Protein AF-A0A4R4XBJ5-F1 (afdb_monomer_lite)

Foldseek 3Di:
DPPPDFDFDDPVVLLVVLQQVQVVQCVVDPDNVRGGHSVNQVPWTWTDDPQWIWTDDPPQDQWIWIDHPVGIDIGGVVVDPPVRVVVVPDDDD

pLDDT: mean 84.65, std 12.22, range [35.19, 94.81]

Radius of gyration: 13.15 Å; chains: 1; bounding box: 23×31×37 Å

Organism: NCBI:txid2530375

Secondary structure (DSSP, 8-state):
----PPEEPPHHHHHHHHHHHHHHHHHHSSSGGG---TTTTTTS-EEEETTEEEE--TTT-S-EEEE-SS-EEEE-TTTS-HHHHHHHHSPP-

Structure (mmCIF, N/CA/C/O backbone):
data_AF-A0A4R4XBJ5-F1
#
_entry.id   AF-A0A4R4XBJ5-F1
#
loop_
_atom_site.group_PDB
_atom_site.id
_atom_site.type_symbol
_atom_site.label_atom_id
_atom_site.label_alt_id
_atom_site.label_comp_id
_atom_site.label_asym_id
_atom_site.label_entity_id
_atom_site.label_seq_id
_atom_site.pdbx_PDB_ins_code
_atom_site.Cartn_x
_atom_site.Cartn_y
_atom_site.Cartn_z
_atom_site.occupancy
_atom_site.B_iso_or_equiv
_atom_site.auth_seq_id
_atom_site.auth_comp_id
_atom_site.auth_asym_id
_atom_site.auth_atom_id
_atom_site.pdbx_PDB_model_num
ATOM 1 N N . MET A 1 1 ? 12.398 -15.006 20.472 1.00 35.19 1 MET A N 1
ATOM 2 C CA . MET A 1 1 ? 11.629 -13.984 19.738 1.00 35.19 1 MET A CA 1
ATOM 3 C C . MET A 1 1 ? 11.668 -14.407 18.289 1.00 35.19 1 MET A C 1
ATOM 5 O O . MET A 1 1 ? 12.763 -14.614 17.786 1.00 35.19 1 MET A O 1
ATOM 9 N N . THR A 1 2 ? 10.523 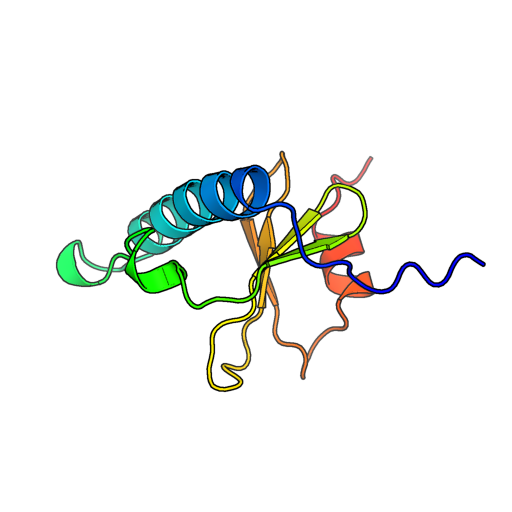-14.714 17.686 1.00 41.0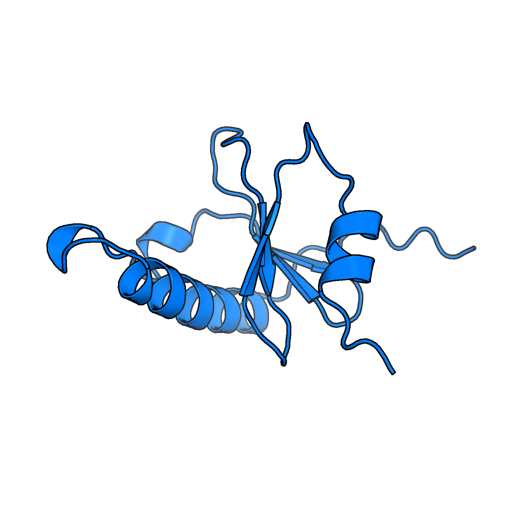3 2 THR A N 1
ATOM 10 C CA . THR A 1 2 ? 10.464 -15.082 16.269 1.00 41.03 2 THR A CA 1
ATOM 11 C C . THR A 1 2 ? 10.759 -13.836 15.451 1.00 41.03 2 THR A C 1
ATOM 13 O O . THR A 1 2 ? 9.947 -12.920 15.398 1.00 41.03 2 THR A O 1
ATOM 16 N N . ASP A 1 3 ? 11.955 -13.814 14.875 1.00 44.75 3 ASP A N 1
ATOM 17 C CA . ASP A 1 3 ? 12.393 -12.899 13.828 1.00 44.75 3 ASP A CA 1
ATOM 18 C C . ASP A 1 3 ? 11.528 -13.182 12.588 1.00 44.75 3 ASP A C 1
ATOM 20 O O . ASP A 1 3 ? 11.873 -13.991 11.726 1.00 44.75 3 ASP A O 1
ATOM 24 N N . GLN A 1 4 ? 10.295 -12.667 12.571 1.00 54.44 4 GLN A N 1
ATOM 25 C CA . GLN A 1 4 ? 9.429 -12.787 11.404 1.00 54.44 4 GLN A CA 1
ATOM 26 C C . GLN A 1 4 ? 9.917 -11.785 10.365 1.00 54.44 4 GLN A C 1
ATOM 28 O O . GLN A 1 4 ? 9.369 -10.697 10.211 1.00 54.44 4 GLN A O 1
ATOM 33 N N . GLN A 1 5 ? 10.978 -12.169 9.657 1.00 61.38 5 GLN A N 1
ATOM 34 C CA . GLN A 1 5 ? 11.374 -11.496 8.434 1.00 61.38 5 GLN A CA 1
ATOM 35 C C . GLN A 1 5 ? 10.176 -11.461 7.470 1.00 61.38 5 GLN A C 1
ATOM 37 O O . GLN A 1 5 ? 9.497 -12.483 7.316 1.00 61.38 5 GLN A O 1
ATOM 42 N N . PRO A 1 6 ? 9.920 -10.318 6.809 1.00 70.62 6 PRO A N 1
ATOM 43 C CA . PRO A 1 6 ? 8.870 -10.208 5.810 1.00 70.62 6 PRO A CA 1
ATOM 44 C C . PRO A 1 6 ? 9.013 -11.309 4.761 1.00 70.62 6 PRO A C 1
ATOM 46 O O . PRO A 1 6 ? 10.043 -11.414 4.092 1.00 70.62 6 PRO A O 1
ATOM 49 N N . ALA A 1 7 ? 7.984 -12.143 4.630 1.00 84.50 7 ALA A N 1
ATOM 50 C CA . ALA A 1 7 ? 7.927 -13.154 3.587 1.00 84.50 7 ALA A CA 1
ATOM 51 C C . ALA A 1 7 ? 7.247 -12.551 2.361 1.00 84.50 7 ALA A C 1
ATOM 53 O O . ALA A 1 7 ? 6.336 -11.737 2.495 1.00 84.50 7 ALA A O 1
ATOM 54 N N . MET A 1 8 ? 7.674 -12.940 1.161 1.00 88.94 8 MET A N 1
ATOM 55 C CA . MET A 1 8 ? 6.979 -12.524 -0.056 1.00 88.94 8 MET A CA 1
ATOM 56 C C . MET A 1 8 ? 5.529 -13.015 0.004 1.00 88.94 8 MET A C 1
ATOM 58 O O . MET A 1 8 ? 5.280 -14.180 0.325 1.00 88.94 8 MET A O 1
ATOM 62 N N . ALA A 1 9 ? 4.582 -12.112 -0.241 1.00 90.50 9 ALA A N 1
ATOM 63 C CA . ALA A 1 9 ? 3.169 -12.444 -0.178 1.00 90.50 9 ALA A CA 1
ATOM 64 C C . ALA A 1 9 ? 2.797 -13.417 -1.315 1.00 90.50 9 ALA A C 1
ATOM 66 O O . ALA A 1 9 ? 3.347 -13.294 -2.413 1.00 90.50 9 ALA A O 1
ATOM 67 N N . PRO A 1 10 ? 1.858 -14.355 -1.090 1.00 91.44 10 PRO A N 1
ATOM 68 C CA . PRO A 1 10 ? 1.295 -15.173 -2.163 1.00 91.44 10 PRO A CA 1
ATOM 69 C C . PRO A 1 10 ? 0.713 -14.301 -3.282 1.00 91.44 10 PRO A C 1
ATOM 71 O O . PRO A 1 10 ? 0.139 -13.250 -2.993 1.00 91.44 10 PRO A O 1
ATOM 74 N N . ASP A 1 11 ? 0.799 -14.748 -4.537 1.00 88.81 11 ASP A N 1
ATOM 75 C CA . ASP A 1 11 ? 0.385 -13.956 -5.704 1.00 88.81 11 ASP A CA 1
ATOM 76 C C . ASP A 1 11 ? -1.064 -13.452 -5.619 1.00 88.81 11 ASP A C 1
ATOM 78 O O . ASP A 1 11 ? -1.315 -12.277 -5.883 1.00 88.81 11 ASP A O 1
ATOM 82 N N . ASP A 1 12 ? -2.009 -14.287 -5.174 1.00 91.31 12 ASP A N 1
ATOM 83 C CA . ASP A 1 12 ? -3.413 -13.889 -4.992 1.00 91.31 12 ASP A CA 1
ATOM 84 C C . ASP A 1 12 ? -3.580 -12.774 -3.945 1.00 91.31 12 ASP A C 1
ATOM 86 O O . ASP A 1 12 ? -4.350 -11.829 -4.135 1.00 91.31 12 ASP A O 1
ATOM 90 N N . VAL A 1 13 ? -2.826 -12.855 -2.843 1.00 91.50 13 VAL A N 1
ATOM 91 C CA . VAL A 1 13 ? -2.845 -11.859 -1.759 1.00 91.50 13 VAL A CA 1
ATOM 92 C C . VAL A 1 13 ? -2.203 -10.559 -2.231 1.00 91.50 13 VAL A C 1
ATOM 94 O O . VAL A 1 13 ? -2.761 -9.480 -2.023 1.00 91.50 13 VAL A O 1
ATOM 97 N N . ALA A 1 14 ? -1.062 -10.655 -2.915 1.00 92.56 14 ALA A N 1
ATOM 98 C CA . ALA A 1 14 ? -0.391 -9.517 -3.522 1.00 92.56 14 ALA A CA 1
ATOM 99 C C . ALA A 1 14 ? -1.305 -8.829 -4.545 1.00 92.56 14 ALA A C 1
ATOM 101 O O . ALA A 1 14 ? -1.443 -7.609 -4.520 1.00 92.56 14 ALA A O 1
ATOM 102 N N . GLN A 1 15 ? -1.999 -9.589 -5.393 1.00 93.19 15 GLN A N 1
ATOM 103 C CA . GLN A 1 15 ? -2.912 -9.038 -6.389 1.00 93.19 15 GLN A CA 1
ATOM 104 C C . GLN A 1 15 ? -4.110 -8.329 -5.752 1.00 93.19 15 GLN A C 1
ATOM 106 O O . GLN A 1 15 ? -4.427 -7.200 -6.131 1.00 93.19 15 GLN A O 1
ATOM 111 N N . ALA A 1 16 ? -4.747 -8.938 -4.750 1.00 93.25 16 ALA A N 1
ATOM 112 C CA . ALA A 1 16 ? -5.826 -8.292 -4.004 1.00 93.25 16 ALA A CA 1
ATOM 113 C C . ALA A 1 16 ? -5.348 -6.997 -3.319 1.00 93.25 16 ALA A C 1
ATOM 115 O O . ALA A 1 16 ? -6.048 -5.981 -3.332 1.00 93.25 16 ALA A O 1
ATOM 116 N N . GLY A 1 17 ? -4.126 -7.009 -2.779 1.00 93.62 17 GLY A N 1
ATOM 117 C CA . GLY A 1 17 ? -3.469 -5.830 -2.228 1.00 93.62 17 GLY A CA 1
ATOM 118 C C . GLY A 1 17 ? -3.249 -4.723 -3.254 1.00 93.62 17 GLY A C 1
ATOM 119 O O . GLY A 1 17 ? -3.601 -3.578 -2.984 1.00 93.62 17 GLY A O 1
ATOM 120 N N . ARG A 1 18 ? -2.747 -5.053 -4.452 1.00 94.50 18 ARG A N 1
ATOM 121 C CA . ARG A 1 18 ? -2.538 -4.084 -5.544 1.00 94.50 18 ARG A CA 1
ATOM 122 C C . ARG A 1 18 ? -3.835 -3.406 -5.949 1.00 94.50 18 ARG A C 1
ATOM 124 O O . ARG A 1 18 ? -3.846 -2.196 -6.130 1.00 94.50 18 ARG A O 1
ATOM 131 N N . VAL A 1 19 ? -4.937 -4.152 -6.035 1.00 94.81 19 VAL A N 1
ATOM 132 C CA . VAL A 1 19 ? -6.257 -3.576 -6.339 1.00 94.81 19 VAL A CA 1
ATOM 133 C C . VAL A 1 19 ? -6.670 -2.549 -5.286 1.00 94.81 19 VAL A C 1
ATOM 135 O O . VAL A 1 19 ? -7.098 -1.449 -5.634 1.00 94.81 19 VAL A O 1
ATOM 138 N N . ARG A 1 20 ? -6.504 -2.874 -3.998 1.00 94.12 20 ARG A N 1
ATOM 139 C CA . ARG A 1 20 ? -6.824 -1.944 -2.903 1.00 94.12 20 ARG A CA 1
ATOM 140 C C . ARG A 1 20 ? -5.904 -0.723 -2.901 1.00 94.12 20 ARG A C 1
ATOM 142 O O . ARG A 1 20 ? -6.392 0.393 -2.746 1.00 94.12 20 ARG A O 1
ATOM 149 N N . LEU A 1 21 ? -4.602 -0.925 -3.098 1.00 93.38 21 LEU A N 1
ATOM 150 C CA . LEU A 1 21 ? -3.616 0.153 -3.124 1.00 93.38 21 LEU A CA 1
ATOM 151 C C . LEU A 1 21 ? -3.841 1.095 -4.311 1.00 93.38 21 LEU A C 1
ATOM 153 O O . LEU A 1 21 ? -3.847 2.305 -4.123 1.00 93.38 21 LEU A O 1
ATOM 157 N N . ALA A 1 22 ? -4.100 0.556 -5.502 1.00 93.19 22 ALA A N 1
ATOM 158 C CA . ALA A 1 22 ? -4.430 1.323 -6.701 1.00 93.19 22 ALA A CA 1
ATOM 159 C C . ALA A 1 22 ? -5.673 2.202 -6.494 1.00 93.19 22 ALA A C 1
ATOM 161 O O . ALA A 1 22 ? -5.662 3.392 -6.810 1.00 93.19 22 ALA A O 1
ATOM 162 N N . ALA A 1 23 ? -6.730 1.636 -5.901 1.00 92.69 23 ALA A N 1
ATOM 163 C CA . ALA A 1 23 ? -7.946 2.379 -5.587 1.00 92.69 23 ALA A CA 1
ATOM 164 C C . ALA A 1 23 ? -7.688 3.516 -4.586 1.00 92.69 23 ALA A C 1
ATOM 166 O O . ALA A 1 23 ? -8.186 4.623 -4.780 1.00 92.69 23 ALA A O 1
ATOM 167 N N . TRP A 1 24 ? -6.888 3.264 -3.546 1.00 92.12 24 TRP A N 1
ATOM 168 C CA . TRP A 1 24 ? -6.523 4.284 -2.564 1.00 92.12 24 TRP A CA 1
ATOM 169 C C . TRP A 1 24 ? -5.642 5.383 -3.171 1.00 92.12 24 TRP A C 1
ATOM 171 O O . TRP A 1 24 ? -5.976 6.553 -3.042 1.00 92.12 24 TRP A O 1
ATOM 181 N N . LEU A 1 25 ? -4.588 5.031 -3.916 1.00 90.69 25 LEU A N 1
ATOM 182 C CA . LEU A 1 25 ? -3.729 6.000 -4.612 1.00 90.69 25 LEU A CA 1
ATOM 183 C C . LEU A 1 25 ? -4.531 6.873 -5.582 1.00 90.69 25 LEU A C 1
ATOM 185 O O . LEU A 1 25 ? -4.307 8.075 -5.665 1.00 90.69 25 LEU A O 1
ATOM 189 N N . THR A 1 26 ? -5.498 6.278 -6.282 1.00 90.75 26 THR A N 1
ATOM 190 C CA . THR A 1 26 ? -6.406 7.007 -7.175 1.00 90.75 26 THR A CA 1
ATOM 191 C C . THR A 1 26 ? -7.344 7.942 -6.417 1.00 90.75 26 THR A C 1
ATOM 193 O O . THR A 1 26 ? -7.626 9.033 -6.901 1.00 90.75 26 THR A O 1
ATOM 196 N N . ALA A 1 27 ? -7.818 7.548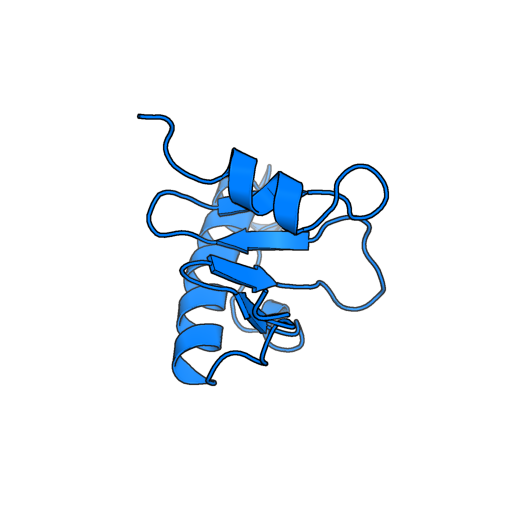 -5.233 1.00 89.44 27 ALA A N 1
ATOM 197 C CA . ALA A 1 27 ? -8.653 8.402 -4.393 1.00 89.44 27 ALA A CA 1
ATOM 198 C C . ALA A 1 27 ? -7.873 9.590 -3.802 1.00 89.44 27 ALA A C 1
ATOM 200 O O . ALA A 1 27 ? -8.428 10.680 -3.686 1.00 89.44 27 ALA A O 1
ATOM 201 N N . GLU A 1 28 ? -6.594 9.392 -3.472 1.00 87.00 28 GLU A N 1
ATOM 202 C CA . GLU A 1 28 ? -5.695 10.440 -2.968 1.00 87.00 28 GLU A CA 1
ATOM 203 C C . GLU A 1 28 ? -5.142 11.346 -4.086 1.00 87.00 28 GLU A C 1
ATOM 205 O O . GLU A 1 28 ? -4.588 12.415 -3.816 1.00 87.00 28 GLU A O 1
ATOM 210 N N . ALA A 1 29 ? -5.274 10.937 -5.351 1.00 85.69 29 ALA A N 1
ATOM 211 C CA . ALA A 1 29 ? -4.752 11.687 -6.480 1.00 85.69 29 ALA A CA 1
ATOM 212 C C . ALA A 1 29 ? -5.514 13.017 -6.671 1.00 85.69 29 ALA A C 1
ATOM 214 O O . ALA A 1 29 ? -6.746 13.042 -6.688 1.00 85.69 29 ALA A O 1
ATOM 215 N N . PRO A 1 30 ? -4.811 14.141 -6.914 1.00 80.25 30 PRO A N 1
ATOM 216 C CA . PRO A 1 30 ? -5.449 15.445 -7.118 1.00 80.25 30 PRO A CA 1
ATOM 217 C C . PRO A 1 30 ? -6.205 15.557 -8.456 1.00 80.25 30 PRO A C 1
ATOM 219 O O . PRO A 1 30 ? -6.848 16.574 -8.716 1.00 80.25 30 PRO A O 1
ATOM 222 N N . GLY A 1 31 ? -6.129 14.537 -9.314 1.00 77.50 31 GLY A N 1
ATOM 223 C CA . GLY A 1 31 ? -6.852 14.459 -10.577 1.00 77.50 31 GLY A CA 1
ATOM 224 C C . GLY A 1 31 ? -6.946 13.019 -11.095 1.00 77.50 31 GLY A C 1
ATOM 225 O O . GLY A 1 31 ? -6.108 12.189 -10.743 1.00 77.50 31 GLY A O 1
ATOM 226 N N . PRO A 1 32 ? -7.944 12.718 -11.943 1.00 69.19 32 PRO A N 1
ATOM 227 C CA . PRO A 1 32 ? -8.231 11.359 -12.407 1.00 69.19 32 PRO A CA 1
ATOM 228 C C . PRO A 1 32 ? -7.104 10.742 -13.252 1.00 69.19 32 PRO A C 1
ATOM 230 O O . PRO A 1 32 ? -6.928 9.530 -13.222 1.00 69.19 32 PRO A O 1
ATOM 233 N N . ASP A 1 33 ? -6.313 11.556 -13.954 1.00 73.75 33 ASP A N 1
ATOM 234 C CA . ASP A 1 33 ? -5.165 11.107 -14.759 1.00 73.75 33 ASP A CA 1
ATOM 235 C C . ASP A 1 33 ? -3.903 10.796 -13.931 1.00 73.75 33 ASP A C 1
ATOM 237 O O . ASP A 1 33 ? -2.901 10.348 -14.480 1.00 73.75 33 ASP A O 1
ATOM 241 N N . LEU A 1 34 ? -3.926 11.068 -12.622 1.00 74.94 34 LEU A N 1
ATOM 242 C CA . LEU A 1 34 ? -2.806 10.837 -11.700 1.00 74.94 34 LEU A CA 1
ATOM 243 C C . LEU A 1 34 ? -3.051 9.646 -10.764 1.00 74.94 34 LEU A C 1
ATOM 245 O O . LEU A 1 34 ? -2.272 9.424 -9.837 1.00 74.94 34 LEU A O 1
ATOM 249 N N . GLY A 1 35 ? -4.147 8.914 -10.978 1.00 80.56 35 GLY A N 1
ATOM 250 C CA . GLY A 1 35 ? -4.413 7.672 -10.266 1.00 80.56 35 GLY A CA 1
ATOM 251 C C . GLY A 1 35 ? -3.438 6.564 -10.653 1.00 80.56 35 GLY A C 1
ATOM 252 O O . GLY A 1 35 ? -2.717 6.666 -11.641 1.00 80.56 35 GLY A O 1
ATOM 253 N N . ALA A 1 36 ? -3.432 5.497 -9.860 1.00 87.06 36 ALA A N 1
ATOM 254 C CA . ALA A 1 36 ? -2.626 4.310 -10.120 1.00 87.06 36 ALA A CA 1
ATOM 255 C C . ALA A 1 36 ? -3.530 3.131 -10.476 1.00 87.06 36 ALA A C 1
ATOM 257 O O . ALA A 1 36 ? -4.606 2.957 -9.900 1.00 87.06 36 ALA A O 1
ATOM 258 N N . THR A 1 37 ? -3.068 2.282 -11.385 1.00 90.00 37 THR A N 1
ATOM 259 C CA . THR A 1 37 ? -3.733 1.029 -11.750 1.00 90.00 37 THR A CA 1
ATOM 260 C C . THR A 1 37 ? -3.029 -0.179 -11.126 1.00 90.00 37 THR A C 1
ATOM 262 O O . THR A 1 37 ? -1.831 -0.130 -10.853 1.00 90.00 37 THR A O 1
ATOM 265 N N . PRO A 1 38 ? -3.724 -1.314 -10.914 1.00 91.56 38 PRO A N 1
ATOM 266 C CA . PRO A 1 38 ? -3.082 -2.524 -10.394 1.00 91.56 38 PRO A CA 1
ATOM 267 C C . PRO A 1 38 ? -1.951 -3.041 -11.295 1.00 91.56 38 PRO A C 1
ATOM 269 O O . PRO A 1 38 ? -1.016 -3.663 -10.796 1.00 91.56 38 PRO A O 1
ATOM 272 N N . GLU A 1 39 ? -2.040 -2.783 -12.604 1.00 89.88 39 GLU A N 1
ATOM 273 C CA . GLU A 1 39 ? -1.028 -3.150 -13.599 1.00 89.88 39 GLU A CA 1
ATOM 274 C C . GLU A 1 39 ? 0.267 -2.349 -13.405 1.00 89.88 39 GLU A C 1
ATOM 276 O O . GLU A 1 39 ? 1.349 -2.925 -13.445 1.00 89.88 39 GLU A O 1
ATOM 281 N N . GLU A 1 40 ? 0.176 -1.056 -13.084 1.00 89.56 40 GLU A N 1
ATOM 282 C CA . GLU A 1 40 ? 1.346 -0.223 -12.749 1.00 89.56 40 GLU A CA 1
ATOM 283 C C . GLU A 1 40 ? 2.016 -0.631 -11.429 1.00 89.56 40 GLU A C 1
ATOM 285 O O . GLU A 1 40 ? 3.201 -0.372 -11.212 1.00 89.56 40 GLU A O 1
ATOM 290 N N . LEU A 1 41 ? 1.266 -1.296 -10.546 1.00 90.94 41 LEU A N 1
ATOM 291 C CA . LEU A 1 41 ? 1.764 -1.835 -9.280 1.00 90.94 41 LEU A CA 1
ATOM 292 C C . LEU A 1 41 ? 2.262 -3.286 -9.405 1.00 90.94 41 LEU A C 1
ATOM 294 O O . LEU A 1 41 ? 2.676 -3.877 -8.404 1.00 90.94 41 LEU A O 1
ATOM 298 N N . ALA A 1 42 ? 2.209 -3.895 -10.595 1.00 89.75 42 ALA A N 1
ATOM 299 C CA . ALA A 1 42 ? 2.554 -5.305 -10.790 1.00 89.75 42 ALA A CA 1
ATOM 300 C C . ALA A 1 42 ? 4.006 -5.607 -10.385 1.00 89.75 42 ALA A C 1
ATOM 302 O O . ALA A 1 42 ? 4.260 -6.598 -9.700 1.00 89.75 42 ALA A O 1
ATOM 303 N N . ASP A 1 43 ? 4.928 -4.703 -10.720 1.00 88.25 43 ASP A N 1
ATOM 304 C CA . ASP A 1 43 ? 6.357 -4.828 -10.418 1.00 88.25 43 ASP A CA 1
ATOM 305 C C . ASP A 1 43 ? 6.723 -4.483 -8.967 1.00 88.25 43 ASP A C 1
ATOM 307 O O . ASP A 1 43 ? 7.887 -4.595 -8.582 1.00 88.25 43 ASP A O 1
ATOM 311 N N . TRP A 1 44 ? 5.763 -4.048 -8.144 1.00 91.25 44 TRP A N 1
ATOM 312 C CA . TRP A 1 44 ? 6.027 -3.687 -6.753 1.00 91.25 44 TRP A CA 1
ATOM 313 C C . TRP A 1 44 ? 6.124 -4.964 -5.914 1.00 91.25 44 TRP A C 1
ATOM 315 O O . TRP A 1 44 ? 5.147 -5.729 -5.857 1.00 91.25 44 TRP A O 1
ATOM 325 N N . PRO A 1 45 ? 7.262 -5.216 -5.235 1.00 90.94 45 PRO A N 1
ATOM 326 C CA . PRO A 1 45 ? 7.362 -6.316 -4.294 1.00 90.94 45 PRO A CA 1
ATOM 327 C C . PRO A 1 45 ? 6.339 -6.158 -3.171 1.00 90.94 45 PRO A C 1
ATOM 329 O O . PRO A 1 45 ? 6.235 -5.097 -2.548 1.00 90.94 45 PRO A O 1
ATOM 332 N N . ALA A 1 46 ? 5.603 -7.238 -2.923 1.00 93.12 46 ALA A N 1
ATOM 333 C CA . ALA A 1 46 ? 4.626 -7.339 -1.854 1.00 93.12 46 ALA A CA 1
ATOM 334 C C . ALA A 1 46 ? 5.131 -8.330 -0.805 1.00 93.12 46 ALA A C 1
ATOM 336 O O . ALA A 1 46 ? 5.428 -9.485 -1.121 1.00 93.12 46 ALA A O 1
ATOM 337 N N . TYR A 1 47 ? 5.206 -7.893 0.445 1.00 92.75 47 TYR A N 1
ATOM 338 C CA . TYR A 1 47 ? 5.607 -8.725 1.572 1.00 92.75 47 TYR A CA 1
ATOM 339 C C . TYR A 1 47 ? 4.477 -8.819 2.581 1.00 92.75 47 TYR A C 1
ATOM 341 O O . TYR A 1 47 ? 3.840 -7.821 2.899 1.00 92.75 47 TYR A O 1
ATOM 349 N N . GLN A 1 48 ? 4.239 -10.010 3.110 1.00 91.06 48 GLN A N 1
ATOM 350 C CA . GLN A 1 48 ? 3.292 -10.218 4.190 1.00 91.06 48 GLN A CA 1
ATOM 351 C C . GLN A 1 48 ? 4.028 -10.222 5.531 1.00 91.06 48 GLN A C 1
ATOM 353 O O . GLN A 1 48 ? 5.005 -10.955 5.718 1.00 91.06 48 GLN A O 1
ATOM 358 N N . VAL A 1 49 ? 3.535 -9.410 6.466 1.00 89.81 49 VAL A N 1
ATOM 359 C CA . VAL A 1 49 ? 4.034 -9.320 7.841 1.00 89.81 49 VAL A CA 1
ATOM 360 C C . VAL A 1 49 ? 2.841 -9.340 8.782 1.00 89.81 49 VAL A C 1
ATOM 362 O O . VAL A 1 49 ? 2.067 -8.391 8.827 1.00 89.81 49 VAL A O 1
ATOM 365 N N . GLU A 1 50 ? 2.685 -10.435 9.527 1.00 87.06 50 GLU A N 1
ATOM 366 C CA . GLU A 1 50 ? 1.507 -10.673 10.371 1.00 87.06 50 GLU A CA 1
ATOM 367 C C . GLU A 1 50 ? 0.193 -10.557 9.560 1.00 87.06 50 GLU A C 1
ATOM 369 O O . GLU A 1 50 ? -0.050 -11.344 8.641 1.00 87.06 50 GLU A O 1
ATOM 374 N N . GLU A 1 51 ? -0.646 -9.581 9.903 1.00 86.94 51 GLU A N 1
ATOM 375 C CA . GLU A 1 51 ? -1.917 -9.228 9.254 1.00 86.94 51 GLU A CA 1
ATOM 376 C C . GLU A 1 51 ? -1.766 -8.136 8.177 1.00 86.94 51 GLU A C 1
ATOM 378 O O . GLU A 1 51 ? -2.739 -7.779 7.513 1.00 86.94 51 GLU A O 1
ATOM 383 N N . PHE A 1 52 ? -0.555 -7.603 8.003 1.00 90.69 52 PHE A N 1
ATOM 384 C CA . PHE A 1 52 ? -0.265 -6.488 7.113 1.00 90.69 52 PHE A CA 1
ATOM 385 C C . PHE A 1 52 ? 0.348 -6.956 5.799 1.00 90.69 52 PHE A C 1
ATOM 387 O O . PHE A 1 52 ? 1.130 -7.910 5.737 1.00 90.69 52 PHE A O 1
ATOM 394 N N . LEU A 1 53 ? 0.031 -6.212 4.745 1.00 94.06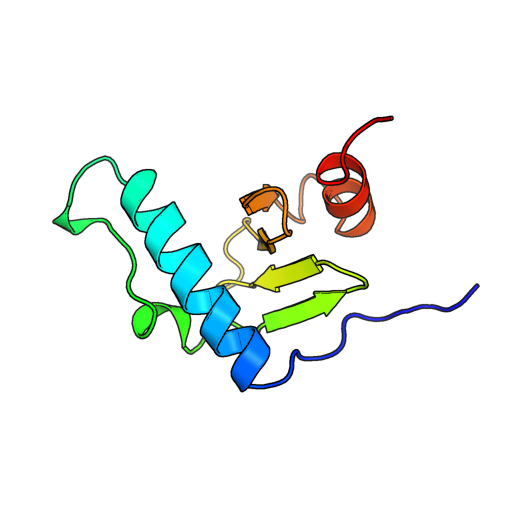 53 LEU A N 1
ATOM 395 C CA . LEU A 1 53 ? 0.650 -6.355 3.438 1.00 94.06 53 LEU A CA 1
ATOM 396 C C . LEU A 1 53 ? 1.468 -5.099 3.135 1.00 94.06 53 LEU A C 1
ATOM 398 O O . LEU A 1 53 ? 0.959 -3.982 3.187 1.00 94.06 53 LEU A O 1
ATOM 402 N N . VAL A 1 54 ? 2.747 -5.291 2.844 1.00 93.06 54 VAL A N 1
ATOM 403 C CA . VAL A 1 54 ? 3.742 -4.238 2.657 1.00 93.06 54 VAL A CA 1
ATOM 404 C C . VAL A 1 54 ? 4.102 -4.161 1.183 1.00 93.06 54 VAL A C 1
ATOM 406 O O . VAL A 1 54 ? 4.608 -5.134 0.630 1.00 93.06 54 VAL A O 1
ATOM 409 N N . PHE A 1 55 ? 3.882 -3.011 0.554 1.00 93.25 55 PHE A N 1
ATOM 410 C CA . PHE A 1 55 ? 4.291 -2.760 -0.824 1.00 93.25 55 PHE A CA 1
ATOM 411 C C . PHE A 1 55 ? 5.476 -1.812 -0.881 1.00 93.25 55 PHE A C 1
ATOM 413 O O . PHE A 1 55 ? 5.462 -0.735 -0.277 1.00 93.25 55 PHE A O 1
ATOM 420 N N . VAL A 1 56 ? 6.479 -2.206 -1.660 1.00 90.31 56 VAL A N 1
ATOM 421 C CA . VAL A 1 56 ? 7.690 -1.420 -1.882 1.00 90.31 56 VAL A CA 1
ATOM 422 C C . VAL A 1 56 ? 7.698 -0.931 -3.331 1.00 90.31 56 VAL A C 1
ATOM 424 O O . VAL A 1 56 ? 7.776 -1.750 -4.242 1.00 90.31 56 VAL A O 1
ATOM 427 N N . PRO A 1 57 ? 7.626 0.381 -3.592 1.00 88.12 57 PRO A N 1
ATOM 428 C CA . PRO A 1 57 ? 7.774 0.894 -4.944 1.00 88.12 57 PRO A CA 1
ATOM 429 C C . PRO A 1 57 ? 9.188 0.613 -5.481 1.00 88.12 57 PRO A C 1
ATOM 431 O O . PRO A 1 57 ? 10.176 0.838 -4.766 1.00 88.12 57 PRO A O 1
ATOM 434 N N . PRO A 1 58 ? 9.331 0.151 -6.735 1.00 80.50 58 PRO A N 1
ATOM 435 C CA . PRO A 1 58 ? 10.634 -0.033 -7.354 1.00 80.50 58 PRO A CA 1
ATOM 436 C C . PRO A 1 58 ? 11.363 1.315 -7.459 1.00 80.50 58 PRO A C 1
ATOM 438 O O . PRO A 1 58 ? 10.770 2.339 -7.791 1.00 80.50 58 PRO A O 1
ATOM 441 N N . GLY A 1 59 ? 12.668 1.319 -7.173 1.00 70.06 59 GLY A N 1
ATOM 442 C CA . GLY A 1 59 ? 13.511 2.519 -7.273 1.00 70.06 59 GLY A CA 1
ATOM 443 C C . GLY A 1 59 ? 13.833 3.232 -5.955 1.00 70.06 59 GLY A C 1
ATOM 444 O O . GLY A 1 59 ? 14.348 4.343 -6.005 1.00 70.06 59 GLY A O 1
ATOM 445 N N . PHE A 1 60 ? 13.586 2.604 -4.795 1.00 57.66 60 PHE A N 1
ATOM 446 C CA . PHE A 1 60 ? 13.843 3.188 -3.465 1.00 57.66 60 PHE A CA 1
ATOM 447 C C . PHE A 1 60 ? 13.123 4.526 -3.256 1.00 57.66 60 PHE A C 1
ATOM 449 O O . PHE A 1 60 ? 13.667 5.452 -2.653 1.00 57.66 60 PHE A O 1
ATOM 456 N N . ALA A 1 61 ? 11.886 4.644 -3.750 1.00 61.28 61 ALA A N 1
ATOM 457 C CA . ALA A 1 61 ? 11.043 5.751 -3.329 1.00 61.28 61 ALA A CA 1
ATOM 458 C C . ALA A 1 61 ? 10.964 5.703 -1.796 1.00 61.28 61 ALA A C 1
ATOM 460 O O . ALA A 1 61 ? 10.741 4.637 -1.224 1.00 61.28 61 ALA A O 1
ATOM 461 N N . ASN A 1 62 ? 11.188 6.839 -1.135 1.00 78.88 62 ASN A N 1
ATOM 462 C CA . ASN A 1 62 ? 11.205 6.986 0.325 1.00 78.88 62 ASN A CA 1
ATOM 463 C C . ASN A 1 62 ? 9.833 6.716 0.976 1.00 78.88 62 ASN A C 1
ATOM 465 O O . ASN A 1 62 ? 9.529 7.292 2.008 1.00 78.88 62 ASN A O 1
ATOM 469 N N . LEU A 1 63 ? 8.975 5.907 0.362 1.00 87.94 63 LEU A N 1
ATOM 470 C CA . LEU A 1 63 ? 7.620 5.612 0.779 1.00 87.94 63 LEU A CA 1
ATOM 471 C C . LEU A 1 63 ? 7.366 4.122 0.592 1.00 87.94 63 LEU A C 1
ATOM 473 O O . LEU A 1 63 ? 7.491 3.585 -0.505 1.00 87.94 63 LEU A O 1
ATOM 477 N N . ILE A 1 64 ? 6.996 3.474 1.684 1.00 91.56 64 ILE A N 1
ATOM 478 C CA . ILE A 1 64 ? 6.516 2.102 1.743 1.00 91.56 64 ILE A CA 1
ATOM 479 C C . ILE A 1 64 ? 5.045 2.172 2.136 1.00 91.56 64 ILE A C 1
ATOM 481 O O . ILE A 1 64 ? 4.672 2.951 3.016 1.00 91.56 64 ILE A O 1
ATOM 485 N N . PHE A 1 65 ? 4.214 1.356 1.495 1.00 92.62 65 PHE A N 1
ATOM 486 C CA . PHE A 1 65 ? 2.783 1.307 1.777 1.00 92.62 65 PHE A CA 1
ATOM 487 C C . PHE A 1 65 ? 2.455 0.084 2.621 1.00 92.62 65 PHE A C 1
ATOM 489 O O . PHE A 1 65 ? 2.880 -1.028 2.316 1.00 92.62 65 PHE A O 1
ATOM 496 N N . LEU A 1 66 ? 1.688 0.302 3.680 1.00 93.62 66 LEU A N 1
ATOM 497 C CA . LEU A 1 66 ? 1.210 -0.703 4.609 1.00 93.62 66 LEU A CA 1
ATOM 498 C C . LEU A 1 66 ? -0.308 -0.811 4.463 1.00 93.62 66 LEU A C 1
ATOM 500 O O . LEU A 1 66 ? -1.030 0.162 4.678 1.00 93.62 66 LEU A O 1
ATOM 504 N N . LEU A 1 67 ? -0.795 -1.988 4.097 1.00 94.12 67 LEU A N 1
ATOM 505 C CA . LEU A 1 67 ? -2.217 -2.279 3.993 1.00 94.12 67 LEU A CA 1
ATOM 506 C C . LEU A 1 67 ? -2.632 -3.155 5.166 1.00 94.12 67 LEU A C 1
ATOM 508 O O . LEU A 1 67 ? -1.984 -4.158 5.461 1.00 94.12 67 LEU A O 1
ATOM 512 N N . SER A 1 68 ? -3.752 -2.797 5.779 1.00 90.31 68 SER A N 1
ATOM 513 C CA . SER A 1 68 ? -4.431 -3.578 6.805 1.00 90.31 68 SER A CA 1
ATOM 514 C C . SER A 1 68 ? -5.911 -3.735 6.458 1.00 90.31 68 SER A C 1
ATOM 516 O O . SER A 1 68 ? -6.406 -3.222 5.446 1.00 90.31 68 SER A O 1
ATOM 518 N N . ASP A 1 69 ? -6.655 -4.459 7.288 1.00 85.12 69 ASP A N 1
ATOM 519 C CA . ASP A 1 69 ? -8.117 -4.485 7.180 1.00 85.12 69 ASP A CA 1
ATOM 520 C C . ASP A 1 69 ? -8.726 -3.089 7.422 1.00 85.12 69 ASP A C 1
ATOM 522 O O . ASP A 1 69 ? -9.677 -2.689 6.755 1.00 85.12 69 ASP A O 1
ATOM 526 N N . HIS A 1 70 ? -8.097 -2.296 8.294 1.00 82.62 70 HIS A N 1
ATOM 527 C CA . HIS A 1 70 ? -8.597 -0.995 8.739 1.00 82.62 70 HIS A CA 1
ATOM 528 C C . HIS A 1 70 ? -8.254 0.176 7.816 1.00 82.62 70 HIS A C 1
ATOM 530 O O . HIS A 1 70 ? -8.865 1.237 7.932 1.00 82.62 70 HIS A O 1
ATOM 536 N N . GLY A 1 71 ? -7.291 0.020 6.908 1.00 88.75 71 GLY A N 1
ATOM 537 C CA . GLY A 1 71 ? -6.914 1.093 5.998 1.00 88.75 71 GLY A CA 1
ATOM 538 C C . GLY A 1 71 ? -5.579 0.870 5.308 1.00 88.75 71 GLY A C 1
ATOM 539 O O . GLY A 1 71 ? -4.994 -0.213 5.357 1.00 88.75 71 GLY A O 1
ATOM 540 N N . ILE A 1 72 ? -5.118 1.922 4.638 1.00 92.12 72 ILE A N 1
ATOM 541 C CA . ILE A 1 72 ? -3.820 1.977 3.970 1.00 92.12 72 ILE A CA 1
ATOM 542 C C . ILE A 1 72 ? -3.067 3.170 4.543 1.00 92.12 72 ILE A C 1
ATOM 544 O O . ILE A 1 72 ? -3.609 4.271 4.605 1.00 92.12 72 ILE A O 1
ATOM 548 N N . SER A 1 73 ? -1.827 2.936 4.954 1.00 90.94 73 SER A N 1
ATOM 549 C CA . SER A 1 73 ? -0.921 3.957 5.473 1.00 90.94 73 SER A CA 1
ATOM 550 C C . SER A 1 73 ? 0.386 3.918 4.694 1.00 90.94 73 SER A C 1
ATOM 552 O O . SER A 1 73 ? 0.803 2.863 4.224 1.00 90.94 73 SER A O 1
ATOM 554 N N . SER A 1 74 ? 1.067 5.052 4.580 1.00 90.88 74 SER A N 1
ATOM 555 C CA . SER A 1 74 ? 2.402 5.131 3.981 1.00 90.88 74 SER A CA 1
ATOM 556 C C . SER A 1 74 ? 3.417 5.631 5.000 1.00 90.88 74 SER A C 1
ATOM 558 O O . SER A 1 74 ? 3.104 6.537 5.771 1.00 90.88 74 SER A O 1
ATOM 560 N N . PHE A 1 75 ? 4.634 5.093 4.981 1.00 90.56 75 PHE A N 1
ATOM 561 C CA . PHE A 1 75 ? 5.727 5.555 5.837 1.00 90.56 75 PHE A CA 1
ATOM 562 C C . PHE A 1 75 ? 7.052 5.595 5.079 1.00 90.56 75 PHE A C 1
ATOM 564 O O . PHE A 1 75 ? 7.258 4.846 4.123 1.00 90.56 75 PHE A O 1
ATOM 571 N N . ALA A 1 76 ? 7.965 6.453 5.527 1.00 90.31 76 ALA A N 1
ATOM 572 C CA . ALA A 1 76 ? 9.313 6.518 4.990 1.00 90.31 76 ALA A CA 1
ATOM 573 C C . ALA A 1 76 ? 10.275 5.667 5.827 1.00 90.31 76 ALA A C 1
ATOM 575 O O . ALA A 1 76 ? 10.403 5.920 7.028 1.00 90.31 76 ALA A O 1
ATOM 576 N N . PRO A 1 77 ? 11.024 4.720 5.229 1.00 85.62 77 PRO A N 1
ATOM 577 C CA . PRO A 1 77 ? 11.981 3.898 5.972 1.00 85.62 77 PRO A CA 1
ATOM 578 C C . PRO A 1 77 ? 13.145 4.713 6.562 1.00 85.62 77 PRO A C 1
ATOM 580 O O . PRO A 1 77 ? 13.841 4.237 7.454 1.00 85.62 77 PRO A O 1
ATOM 583 N N . SER A 1 78 ? 13.368 5.941 6.076 1.00 86.81 78 SER A N 1
ATOM 584 C CA . SER A 1 78 ? 14.339 6.886 6.643 1.00 86.81 78 SER A CA 1
ATOM 585 C C . SER A 1 78 ? 13.852 7.576 7.922 1.00 86.81 78 SER A C 1
ATOM 587 O O . SER A 1 78 ? 14.679 8.063 8.687 1.00 86.81 78 SER A O 1
ATOM 589 N N . GLU A 1 79 ? 12.539 7.640 8.149 1.00 86.94 79 GLU A N 1
ATOM 590 C CA . GLU A 1 79 ? 11.928 8.339 9.289 1.00 86.94 79 GLU A CA 1
ATOM 591 C C . GLU A 1 79 ? 11.380 7.367 10.339 1.00 86.94 79 GLU A C 1
ATOM 593 O O . GLU A 1 79 ? 11.397 7.669 11.531 1.00 86.94 79 GLU A O 1
ATOM 598 N N . GLN A 1 80 ? 10.905 6.196 9.907 1.00 88.31 80 GLN A N 1
ATOM 599 C CA . GLN A 1 80 ? 10.235 5.221 10.758 1.00 88.31 80 GLN A CA 1
ATOM 600 C C . GLN A 1 80 ? 10.577 3.785 10.335 1.00 88.31 80 GLN A C 1
ATOM 602 O O . GLN A 1 80 ? 10.668 3.476 9.146 1.00 88.31 80 GLN A O 1
ATOM 607 N N . THR A 1 81 ? 10.741 2.882 11.308 1.00 88.31 81 THR A N 1
ATOM 608 C CA . THR A 1 81 ? 10.932 1.451 11.022 1.00 88.31 81 THR A CA 1
ATOM 609 C C . THR A 1 81 ? 9.609 0.762 10.680 1.00 88.31 81 THR A C 1
ATOM 611 O O . THR A 1 81 ? 8.538 1.199 11.097 1.00 88.31 81 THR A O 1
ATOM 614 N N . LEU A 1 82 ? 9.673 -0.371 9.972 1.00 86.25 82 LEU A N 1
ATOM 615 C CA . LEU A 1 82 ? 8.482 -1.164 9.646 1.00 86.25 82 LEU A CA 1
ATOM 616 C C . LEU A 1 82 ? 7.676 -1.557 10.899 1.00 86.25 82 LEU A C 1
ATOM 618 O O . LEU A 1 82 ? 6.455 -1.447 10.897 1.00 86.25 82 LEU A O 1
ATOM 622 N N . GLU A 1 83 ? 8.344 -1.951 11.985 1.00 88.56 83 GLU A N 1
ATOM 623 C CA . GLU A 1 83 ? 7.686 -2.296 13.255 1.00 88.56 83 GLU A CA 1
ATOM 624 C C . GLU A 1 83 ? 6.923 -1.110 13.857 1.00 88.56 83 GLU A C 1
ATOM 626 O O . GLU A 1 83 ? 5.807 -1.267 14.352 1.00 88.56 83 GLU A O 1
ATOM 631 N N . GLN A 1 84 ? 7.497 0.094 13.790 1.00 88.81 84 GLN A N 1
ATOM 632 C CA . GLN A 1 84 ? 6.832 1.306 14.265 1.00 88.81 84 GLN A CA 1
ATOM 633 C C . GLN A 1 84 ? 5.629 1.674 13.391 1.00 88.81 84 GLN A C 1
ATOM 635 O O . GLN A 1 84 ? 4.596 2.077 13.925 1.00 88.81 84 GLN A O 1
ATOM 640 N N . ALA A 1 85 ? 5.737 1.500 12.072 1.00 89.19 85 ALA A N 1
ATOM 641 C CA . ALA A 1 85 ? 4.632 1.729 11.145 1.00 89.19 85 ALA A CA 1
ATOM 642 C C . ALA A 1 85 ? 3.478 0.743 11.384 1.00 89.19 85 ALA A C 1
ATOM 644 O O . ALA A 1 85 ? 2.319 1.148 11.439 1.00 89.19 85 ALA A O 1
ATOM 645 N N . ILE A 1 86 ? 3.794 -0.537 11.606 1.00 89.12 86 ILE A N 1
ATOM 646 C CA . ILE A 1 86 ? 2.823 -1.575 11.977 1.00 89.12 86 ILE A CA 1
ATOM 647 C C . ILE A 1 86 ? 2.133 -1.226 13.297 1.00 89.12 86 ILE A C 1
ATOM 649 O O . ILE A 1 86 ? 0.905 -1.241 13.378 1.00 89.12 86 ILE A O 1
ATOM 653 N N . ALA A 1 87 ? 2.902 -0.858 14.324 1.00 88.50 87 ALA A N 1
ATOM 654 C CA .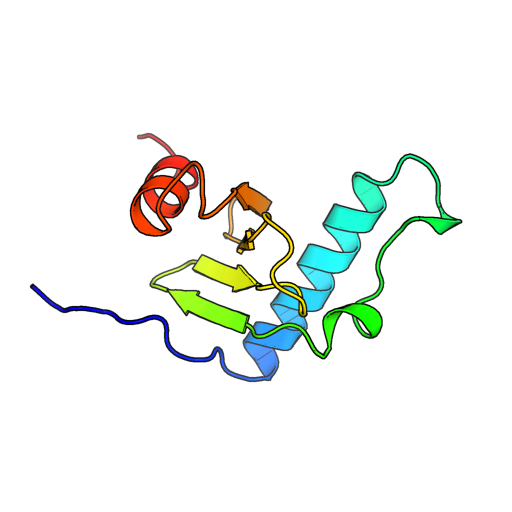 ALA A 1 87 ? 2.349 -0.476 15.620 1.00 88.50 87 ALA A CA 1
ATOM 655 C C . ALA A 1 87 ? 1.413 0.742 15.521 1.00 88.50 87 ALA A C 1
ATOM 657 O O . ALA A 1 87 ? 0.400 0.785 16.2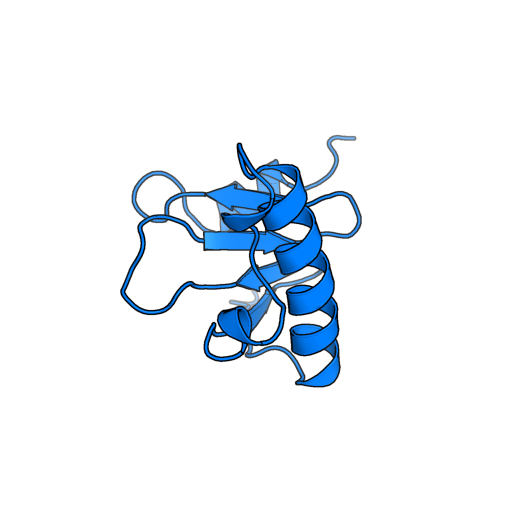14 1.00 88.50 87 ALA A O 1
ATOM 658 N N . ALA A 1 88 ? 1.724 1.706 14.649 1.00 86.69 88 ALA A N 1
ATOM 659 C CA . ALA A 1 88 ? 0.885 2.876 14.400 1.00 86.69 88 ALA A CA 1
ATOM 660 C C . ALA A 1 88 ? -0.370 2.563 13.567 1.00 86.69 88 ALA A C 1
ATOM 662 O O . ALA A 1 88 ? -1.392 3.224 13.737 1.00 86.69 88 ALA A O 1
ATOM 663 N N . ALA A 1 89 ? -0.301 1.574 12.671 1.00 85.75 89 ALA A N 1
ATOM 664 C CA . ALA A 1 89 ? -1.416 1.158 11.821 1.00 85.75 89 ALA A CA 1
ATOM 665 C C . ALA A 1 89 ? -2.391 0.191 12.512 1.00 85.75 89 ALA A C 1
ATOM 667 O O . ALA A 1 89 ? -3.489 -0.044 11.999 1.00 85.75 89 ALA A O 1
ATOM 668 N N . ARG A 1 90 ? -2.008 -0.383 13.660 1.00 82.94 90 ARG A N 1
ATOM 669 C CA . ARG A 1 90 ? -2.917 -1.185 14.480 1.00 82.94 90 ARG A CA 1
ATOM 670 C C . ARG A 1 90 ? -3.986 -0.304 15.135 1.00 82.94 90 ARG A C 1
ATOM 672 O O . ARG A 1 90 ? -3.675 0.798 15.591 1.00 82.94 90 ARG A O 1
ATOM 679 N N . PRO A 1 91 ? -5.235 -0.791 15.235 1.00 72.44 91 PRO A N 1
ATOM 680 C CA . PRO A 1 91 ? -6.269 -0.096 15.985 1.00 72.44 91 PRO A CA 1
ATOM 681 C C . PRO A 1 91 ? -5.824 0.019 17.446 1.00 72.44 91 PRO A C 1
ATOM 683 O O . PRO A 1 91 ? -5.437 -0.974 18.069 1.00 72.44 91 PRO A O 1
ATOM 686 N N . GLN A 1 92 ? -5.845 1.238 17.986 1.00 63.25 92 GLN A N 1
ATOM 687 C CA . GLN A 1 92 ? -5.623 1.426 19.416 1.00 63.25 92 GLN A CA 1
ATOM 688 C C . GLN A 1 92 ? -6.852 0.910 20.185 1.00 63.25 92 GLN A C 1
ATOM 690 O O . GLN A 1 92 ? -7.974 1.116 19.712 1.00 63.25 92 GLN A O 1
ATOM 695 N N . PRO A 1 93 ? -6.649 0.200 21.308 1.00 54.12 93 PRO A N 1
ATOM 696 C CA . PRO A 1 93 ? -7.730 -0.351 22.123 1.00 54.12 93 PRO A CA 1
ATOM 697 C C . PRO A 1 93 ? -8.602 0.721 22.790 1.00 54.12 93 PRO A C 1
ATOM 699 O O . PRO A 1 93 ? -8.106 1.848 23.021 1.00 54.12 93 PRO A O 1
#

Sequence (93 aa):
MTDQQPAMAPDDVAQAGRVRLAAWLTAEAPGPDLGATPEELADWPAYQVEEFLVFVPPGFANLIFLLSDHGISSFAPSEQTLEQAIAAARPQP